Protein AF-A0A529FD80-F1 (afdb_monomer_lite)

Sequence (61 aa):
MSQSPYPAVASGPPRPSLILRPGQIALPSGIERYTVQGNGAVLLDVEAGDTVSVRNIEGGQ

Foldseek 3Di:
DDDDPDDDDDDDDPDDDDPDDDPPPDDPPPDDDDDADVVGDDDDDDDPPDDDDDDDDPDDD

Structure (mmCIF, N/CA/C/O backbone):
data_AF-A0A529FD80-F1
#
_entry.id   AF-A0A529FD80-F1
#
loop_
_atom_site.group_PDB
_atom_site.id
_atom_site.type_symbol
_atom_site.label_atom_id
_atom_site.label_alt_id
_atom_site.label_comp_id
_atom_site.label_asym_id
_atom_site.label_entity_id
_atom_site.label_seq_id
_atom_site.pdbx_PDB_ins_code
_atom_site.Cartn_x
_atom_site.Cartn_y
_atom_site.Cartn_z
_atom_site.occupancy
_atom_site.B_iso_or_equiv
_atom_site.auth_seq_id
_atom_site.auth_comp_id
_atom_site.auth_asym_id
_atom_site.auth_atom_id
_atom_site.pdbx_PDB_model_num
ATOM 1 N N . MET A 1 1 ? 46.481 34.582 -41.433 1.00 51.53 1 MET A N 1
ATOM 2 C CA . MET A 1 1 ? 46.164 33.642 -40.337 1.00 51.53 1 MET A CA 1
ATOM 3 C C . MET A 1 1 ? 45.193 32.616 -40.897 1.00 51.53 1 MET A C 1
ATOM 5 O O . MET A 1 1 ? 44.082 32.991 -41.240 1.00 51.53 1 MET A O 1
ATOM 9 N N . SER A 1 2 ? 45.655 31.388 -41.145 1.00 55.59 2 SER A N 1
ATOM 10 C CA . SER A 1 2 ? 44.851 30.343 -41.797 1.00 55.59 2 SER A CA 1
ATOM 11 C C . SER A 1 2 ? 43.830 29.788 -40.804 1.00 55.59 2 SER A C 1
ATOM 13 O O . SER A 1 2 ? 44.224 29.268 -39.761 1.00 55.59 2 SER A O 1
ATOM 15 N N . GLN A 1 3 ? 42.537 29.940 -41.093 1.00 68.75 3 GLN A N 1
ATOM 16 C CA . GLN A 1 3 ? 41.475 29.296 -40.323 1.00 68.75 3 GLN A CA 1
ATOM 17 C C . GLN A 1 3 ? 41.335 27.859 -40.826 1.00 68.75 3 GLN A C 1
ATOM 19 O O . GLN A 1 3 ? 41.039 27.634 -41.998 1.00 68.75 3 GLN A O 1
ATOM 24 N N . SER A 1 4 ? 41.612 26.891 -39.955 1.00 78.12 4 SER A N 1
ATOM 25 C CA . SER A 1 4 ? 41.448 25.471 -40.269 1.00 78.12 4 SER A CA 1
ATOM 26 C C . SER A 1 4 ? 39.977 25.182 -40.605 1.00 78.12 4 SER A C 1
ATOM 28 O O . SER A 1 4 ? 39.104 25.662 -39.881 1.00 78.12 4 SER A O 1
ATOM 30 N N . PRO A 1 5 ? 39.670 24.389 -41.650 1.00 84.19 5 PRO A N 1
ATOM 31 C CA . PRO A 1 5 ? 38.292 24.033 -42.000 1.00 84.19 5 PRO A CA 1
ATOM 32 C C . PRO A 1 5 ? 37.652 23.057 -40.999 1.00 84.19 5 PRO A C 1
ATOM 34 O O . PRO A 1 5 ? 36.487 22.696 -41.147 1.00 84.19 5 PRO A O 1
ATOM 37 N N . TYR A 1 6 ? 38.410 22.608 -39.996 1.00 78.69 6 TYR A N 1
ATOM 38 C CA . TYR A 1 6 ? 37.962 21.646 -39.001 1.00 78.69 6 TYR A CA 1
ATOM 39 C C . TYR A 1 6 ? 37.631 22.331 -37.671 1.00 78.69 6 TYR A C 1
ATOM 41 O O . TYR A 1 6 ? 38.371 23.223 -37.243 1.00 78.69 6 TYR A O 1
ATOM 49 N N . PRO A 1 7 ? 36.555 21.901 -36.986 1.00 79.19 7 PRO A N 1
ATOM 50 C CA . PRO A 1 7 ? 36.223 22.410 -35.664 1.00 79.19 7 PRO A CA 1
ATOM 51 C C . PRO A 1 7 ? 37.337 22.084 -34.665 1.00 79.19 7 PRO A C 1
ATOM 53 O O . PRO A 1 7 ? 38.012 21.059 -34.769 1.00 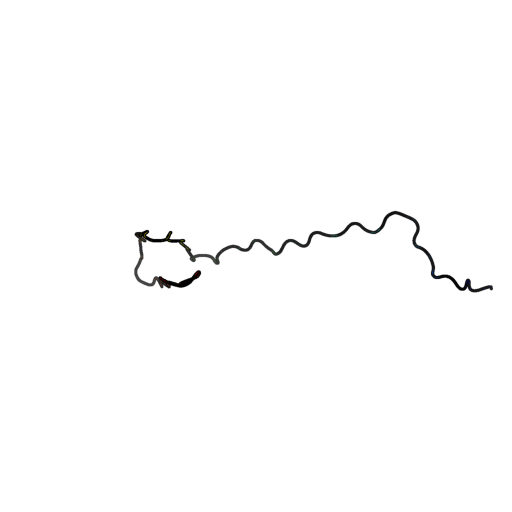79.19 7 PRO A O 1
ATOM 56 N N . ALA A 1 8 ? 37.513 22.953 -33.670 1.00 80.19 8 ALA A N 1
ATOM 57 C CA . ALA A 1 8 ? 38.437 22.699 -32.574 1.00 80.19 8 ALA A CA 1
ATOM 58 C C . ALA A 1 8 ? 38.006 21.433 -31.811 1.00 80.19 8 ALA A C 1
ATOM 60 O O . ALA A 1 8 ? 36.920 21.385 -31.233 1.00 80.19 8 ALA A O 1
ATOM 61 N N . VAL A 1 9 ? 38.855 20.403 -31.824 1.00 79.25 9 VAL A N 1
ATOM 62 C CA . VAL A 1 9 ? 38.619 19.151 -31.098 1.00 79.25 9 VAL A CA 1
ATOM 63 C C . VAL A 1 9 ? 39.119 19.314 -29.667 1.00 79.25 9 VAL A C 1
ATOM 65 O O . VAL A 1 9 ? 40.298 19.584 -29.443 1.00 79.25 9 VAL A O 1
ATOM 68 N N . ALA A 1 10 ? 38.231 19.131 -28.690 1.00 81.19 10 ALA A N 1
ATOM 69 C CA . ALA A 1 10 ? 38.629 19.037 -27.292 1.00 81.19 10 ALA A CA 1
ATOM 70 C C . ALA A 1 10 ? 39.346 17.698 -27.062 1.00 81.19 10 ALA A C 1
ATOM 72 O O . ALA A 1 10 ? 38.760 16.631 -27.242 1.00 81.19 10 ALA A O 1
ATOM 73 N N . SER A 1 11 ? 40.624 17.751 -26.690 1.00 82.88 11 SER A N 1
ATOM 74 C CA . SER A 1 11 ? 41.410 16.565 -26.350 1.00 82.88 11 SER A CA 1
ATOM 75 C C . SER A 1 11 ? 40.985 15.996 -24.998 1.00 82.88 11 SER A C 1
ATOM 77 O O . SER A 1 11 ? 40.860 16.744 -24.028 1.00 82.88 11 SER A O 1
ATOM 79 N N . GLY A 1 12 ? 40.857 14.674 -24.916 1.00 84.31 12 GLY A N 1
ATOM 80 C CA . GLY A 1 12 ? 40.553 13.959 -23.678 1.00 84.31 12 GLY A CA 1
ATOM 81 C C . GLY A 1 12 ? 39.269 13.135 -23.767 1.00 84.31 12 GLY A C 1
ATOM 82 O O . GLY A 1 12 ? 38.552 13.197 -24.768 1.00 84.31 12 GLY A O 1
ATOM 83 N N . PRO A 1 13 ? 38.989 12.316 -22.743 1.00 84.69 13 PRO A N 1
ATOM 84 C CA . PRO A 1 13 ? 37.766 11.532 -22.698 1.00 84.69 13 PRO A CA 1
ATOM 85 C C . PRO A 1 13 ? 36.533 12.453 -22.643 1.00 84.69 13 PRO A C 1
ATOM 87 O O . PRO A 1 13 ? 36.615 13.557 -22.095 1.00 84.69 13 PRO A O 1
ATOM 90 N N . PRO A 1 14 ? 35.377 12.012 -23.172 1.00 85.06 14 PRO A N 1
ATOM 91 C CA . PRO A 1 14 ? 34.125 12.743 -23.037 1.00 85.06 14 PRO A CA 1
ATOM 92 C C . PRO A 1 14 ? 33.833 13.085 -21.575 1.00 85.06 14 PRO A C 1
ATOM 94 O O . PRO A 1 14 ? 34.140 12.309 -20.667 1.00 85.06 14 PRO A O 1
ATOM 97 N N . ARG A 1 15 ? 33.196 14.238 -21.346 1.00 86.44 15 ARG A N 1
ATOM 98 C CA . ARG A 1 15 ? 32.727 14.610 -20.009 1.00 86.44 15 ARG A CA 1
ATOM 99 C C . ARG A 1 15 ? 31.827 13.487 -19.466 1.00 86.44 15 ARG A C 1
ATOM 101 O O . ARG A 1 15 ? 30.885 13.105 -20.163 1.00 86.44 15 ARG A O 1
ATOM 108 N N . PRO A 1 16 ? 32.073 12.981 -18.244 1.00 86.75 16 PRO A N 1
ATOM 109 C CA . PRO A 1 16 ? 31.249 11.925 -17.673 1.00 86.75 16 PRO A CA 1
ATOM 110 C C . PRO A 1 16 ? 29.798 12.393 -17.541 1.00 86.75 16 PRO A C 1
ATOM 112 O O . PRO A 1 16 ? 29.527 13.548 -17.196 1.00 86.75 16 PRO A O 1
ATOM 115 N N . SER A 1 17 ? 28.863 11.487 -17.819 1.00 91.06 17 SER A N 1
ATOM 116 C CA . SER A 1 17 ? 27.437 11.742 -17.638 1.00 91.06 17 SER A CA 1
ATOM 117 C C . SER A 1 17 ? 27.116 11.968 -16.161 1.00 91.06 17 SER A C 1
ATOM 119 O O . SER A 1 17 ? 27.650 11.291 -15.283 1.00 91.06 17 SER A O 1
ATOM 121 N N . LEU A 1 18 ? 26.207 12.903 -15.885 1.00 89.06 18 LEU A N 1
ATOM 122 C CA . LEU A 1 18 ? 25.668 13.114 -14.546 1.00 89.06 18 LEU A CA 1
ATOM 123 C C . LEU A 1 18 ? 24.377 12.304 -14.394 1.00 89.06 18 LEU A C 1
ATOM 125 O O . LEU A 1 18 ? 23.422 12.527 -15.137 1.00 89.06 18 LEU A O 1
ATOM 129 N N . ILE A 1 19 ? 24.330 11.386 -13.426 1.00 84.62 19 ILE A N 1
ATOM 130 C CA . ILE A 1 19 ? 23.082 10.701 -13.069 1.00 84.62 19 ILE A CA 1
ATOM 131 C C . ILE A 1 19 ? 22.228 11.684 -12.270 1.00 84.62 19 ILE A C 1
ATOM 133 O O . ILE A 1 19 ? 22.453 11.896 -11.078 1.00 84.62 19 ILE A O 1
ATOM 137 N N . LEU A 1 20 ? 21.238 12.278 -12.933 1.00 83.25 20 LEU A N 1
ATOM 138 C CA . LEU A 1 20 ? 20.187 13.032 -12.265 1.00 83.25 20 LEU A CA 1
ATOM 139 C C . LEU A 1 20 ? 19.229 12.030 -11.628 1.00 83.25 20 LEU A C 1
ATOM 141 O O . LEU A 1 20 ? 18.463 11.356 -12.312 1.00 83.25 20 LEU A O 1
ATOM 145 N N . ARG A 1 21 ? 19.300 11.906 -10.306 1.00 79.62 21 ARG A N 1
ATOM 146 C CA . ARG A 1 21 ? 18.276 11.192 -9.551 1.00 79.62 21 ARG A CA 1
ATOM 147 C C . ARG A 1 21 ? 17.129 12.176 -9.336 1.00 79.62 21 ARG A C 1
ATOM 149 O O . ARG A 1 21 ? 17.399 13.264 -8.820 1.00 79.62 21 ARG A O 1
ATOM 156 N N . PRO A 1 22 ? 15.881 11.838 -9.709 1.00 74.81 22 PRO A N 1
ATOM 157 C CA . PRO A 1 22 ? 14.736 12.547 -9.161 1.00 74.81 22 PRO A CA 1
ATOM 158 C C . PRO A 1 22 ? 14.924 12.609 -7.643 1.00 74.81 22 PRO A C 1
ATOM 160 O O . PRO A 1 22 ? 15.429 11.647 -7.053 1.00 74.81 22 PRO A O 1
ATOM 163 N N . GLY A 1 23 ? 14.585 13.738 -7.020 1.00 73.38 23 GLY A N 1
ATOM 164 C CA . GLY A 1 23 ? 14.587 13.825 -5.561 1.00 73.38 23 GLY A CA 1
ATOM 165 C C . GLY A 1 23 ? 13.824 12.646 -4.952 1.00 73.38 23 GLY A C 1
ATOM 166 O O . GLY A 1 23 ? 13.040 11.987 -5.636 1.00 73.38 23 GLY A O 1
ATOM 167 N N . GLN A 1 24 ? 14.075 12.353 -3.677 1.00 70.88 24 GLN A N 1
ATOM 168 C CA . GLN A 1 24 ? 13.422 11.243 -2.992 1.00 70.88 24 GLN A CA 1
ATOM 169 C C . GLN A 1 24 ? 11.903 11.341 -3.184 1.00 70.88 24 GLN A C 1
ATOM 171 O O . GLN A 1 24 ? 11.269 12.268 -2.684 1.00 70.88 24 GLN A O 1
ATOM 176 N N . ILE A 1 25 ? 11.334 10.412 -3.958 1.00 71.75 25 ILE A N 1
ATOM 177 C CA . ILE A 1 25 ? 9.890 10.310 -4.160 1.00 71.75 25 ILE A CA 1
ATOM 178 C C . ILE A 1 25 ? 9.342 9.720 -2.864 1.00 71.75 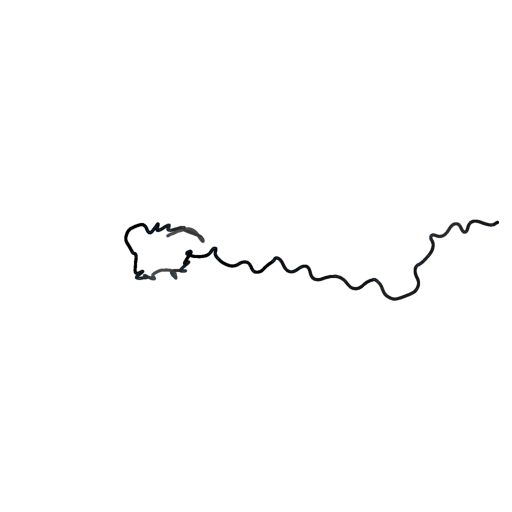25 ILE A C 1
ATOM 180 O O . ILE A 1 25 ? 9.220 8.507 -2.713 1.00 71.75 25 ILE A O 1
ATOM 184 N N . ALA A 1 26 ? 9.129 10.591 -1.885 1.00 79.12 26 ALA A N 1
ATOM 185 C CA . ALA A 1 26 ? 8.525 10.257 -0.611 1.00 79.12 26 ALA A CA 1
ATOM 186 C C . ALA A 1 26 ? 7.048 10.646 -0.633 1.00 79.12 26 ALA A C 1
ATOM 188 O O . ALA A 1 26 ? 6.633 11.562 -1.350 1.00 79.12 26 ALA A O 1
ATOM 189 N N . LEU A 1 27 ? 6.255 9.948 0.172 1.00 84.94 27 LEU A N 1
ATOM 190 C CA . LEU A 1 27 ? 4.915 10.416 0.482 1.00 84.94 27 LEU A CA 1
ATOM 191 C C . LEU A 1 27 ? 5.021 11.743 1.253 1.00 84.94 27 LEU A C 1
ATOM 193 O O . LEU A 1 27 ? 5.937 11.900 2.068 1.00 84.94 27 LEU A O 1
ATOM 197 N N . PRO A 1 28 ? 4.119 12.706 0.999 1.00 85.69 28 PRO A N 1
ATOM 198 C CA . PRO A 1 28 ? 3.975 13.874 1.855 1.00 85.69 28 PRO A CA 1
ATOM 199 C C . PRO A 1 28 ? 3.788 13.473 3.322 1.00 85.69 28 PRO A C 1
ATOM 201 O O . PRO A 1 28 ? 3.260 12.402 3.623 1.00 85.69 28 PRO A O 1
ATOM 204 N N . SER A 1 29 ? 4.200 14.351 4.236 1.00 86.56 29 SER A N 1
ATOM 205 C CA . SER A 1 29 ? 3.978 14.149 5.671 1.00 86.56 29 SER A CA 1
ATOM 206 C C . SER A 1 29 ? 2.493 13.929 5.963 1.00 86.56 29 SER A C 1
ATOM 208 O O . SER A 1 29 ? 1.654 14.662 5.441 1.00 86.56 29 SER A O 1
ATOM 210 N N . GLY A 1 30 ? 2.184 12.946 6.810 1.00 88.38 30 GLY A N 1
ATOM 211 C CA . GLY A 1 30 ? 0.806 12.592 7.166 1.00 88.38 30 GLY A CA 1
ATOM 212 C C . GLY A 1 30 ? 0.061 11.779 6.103 1.00 88.38 30 GLY A C 1
ATOM 213 O O . GLY A 1 30 ? -1.149 11.631 6.210 1.00 88.38 30 GLY A O 1
ATOM 214 N N . ILE A 1 31 ? 0.750 11.270 5.071 1.00 91.38 31 ILE A N 1
ATOM 215 C CA . ILE A 1 31 ? 0.154 10.346 4.101 1.00 91.38 31 ILE A CA 1
ATOM 216 C C . ILE A 1 31 ? 0.711 8.945 4.297 1.00 91.38 31 ILE A C 1
ATOM 218 O O . ILE A 1 31 ? 1.909 8.700 4.153 1.00 91.38 31 ILE A O 1
ATOM 222 N N . GLU A 1 32 ? -0.210 8.014 4.496 1.00 92.56 32 GLU A N 1
ATOM 223 C CA . GLU A 1 32 ? 0.053 6.585 4.501 1.00 92.56 32 GLU A CA 1
ATOM 224 C C . GLU A 1 32 ? -0.526 5.951 3.235 1.00 92.56 32 GLU A C 1
ATOM 226 O O . GLU A 1 32 ? -1.564 6.366 2.709 1.00 92.56 32 GLU A O 1
ATOM 231 N N . ARG A 1 33 ? 0.173 4.952 2.690 1.00 93.06 33 ARG A N 1
ATOM 232 C CA . ARG A 1 33 ? -0.288 4.209 1.516 1.00 93.06 33 ARG A CA 1
ATOM 233 C C . ARG A 1 33 ? -0.056 2.726 1.719 1.00 93.06 33 ARG A C 1
ATOM 235 O O . ARG A 1 33 ? 1.077 2.286 1.894 1.00 93.06 33 ARG A O 1
ATOM 242 N N . TYR A 1 34 ? -1.131 1.968 1.565 1.00 92.75 34 TYR A N 1
ATOM 243 C CA . TYR A 1 34 ? -1.139 0.520 1.690 1.00 92.75 34 TYR A CA 1
ATOM 244 C C . TYR A 1 34 ? -1.476 -0.111 0.341 1.00 92.75 34 TYR A C 1
ATOM 246 O O . TYR A 1 34 ? -2.344 0.377 -0.381 1.00 92.75 34 TYR A O 1
ATOM 254 N N . THR A 1 35 ? -0.774 -1.190 -0.005 1.00 92.44 35 THR A N 1
ATOM 255 C CA . THR A 1 35 ? -1.111 -2.019 -1.171 1.00 92.44 35 THR A CA 1
ATOM 256 C C . THR A 1 35 ? -1.814 -3.269 -0.674 1.00 92.44 35 THR A C 1
ATOM 258 O O . THR A 1 35 ? -1.230 -4.036 0.090 1.00 92.44 35 THR A O 1
ATOM 261 N N . VAL A 1 36 ? -3.050 -3.483 -1.117 1.00 91.94 36 VAL A N 1
ATOM 262 C CA . VAL A 1 36 ? -3.799 -4.709 -0.828 1.00 91.94 36 VAL A CA 1
ATOM 263 C C . VAL A 1 36 ? -3.586 -5.669 -1.988 1.00 91.94 36 VAL A C 1
ATOM 265 O O . VAL A 1 36 ? -3.840 -5.320 -3.137 1.00 91.94 36 VAL A O 1
ATOM 268 N N . GLN A 1 37 ? -3.071 -6.861 -1.693 1.00 89.88 37 GLN A N 1
ATOM 269 C CA . GLN A 1 37 ? -2.910 -7.904 -2.705 1.00 89.88 37 GLN A CA 1
ATOM 270 C C . GLN A 1 37 ? -4.281 -8.418 -3.161 1.00 89.88 37 GLN A C 1
ATOM 272 O O . GLN A 1 37 ? -5.257 -8.337 -2.415 1.00 89.88 37 GLN A O 1
ATOM 277 N N . GLY A 1 38 ? -4.358 -8.968 -4.375 1.00 89.00 38 GLY A N 1
ATOM 278 C CA . GLY A 1 38 ? -5.597 -9.556 -4.887 1.00 89.00 38 GLY A CA 1
ATOM 279 C C . GLY A 1 38 ? -6.154 -10.627 -3.942 1.00 89.00 38 GLY A C 1
ATOM 280 O O . GLY A 1 38 ? -5.399 -11.443 -3.415 1.00 89.00 38 GLY A O 1
ATOM 281 N N . ASN A 1 39 ? -7.476 -10.614 -3.723 1.00 88.94 39 ASN A N 1
ATOM 282 C CA . ASN A 1 39 ? -8.153 -11.455 -2.719 1.00 88.94 39 ASN A CA 1
ATOM 283 C C . ASN A 1 39 ? -7.627 -11.243 -1.278 1.00 88.94 39 ASN A C 1
ATOM 285 O O . ASN A 1 39 ? -7.689 -12.131 -0.431 1.00 88.94 39 ASN A O 1
ATOM 289 N N . GLY A 1 40 ? -7.058 -10.068 -1.011 1.00 90.38 40 GLY A N 1
ATOM 290 C CA . GLY A 1 40 ? -6.581 -9.652 0.299 1.00 90.38 40 GLY A CA 1
ATOM 291 C C . GLY A 1 40 ? -7.553 -8.711 1.005 1.00 90.38 40 GLY A C 1
ATOM 292 O O . GLY A 1 40 ? -8.497 -8.183 0.420 1.00 90.38 40 GLY A O 1
ATOM 293 N N . ALA A 1 41 ? -7.271 -8.467 2.280 1.00 93.81 41 ALA A N 1
ATOM 294 C CA . ALA A 1 41 ? -7.936 -7.460 3.092 1.00 93.81 41 ALA A CA 1
ATOM 295 C C . ALA A 1 41 ? -6.901 -6.761 3.978 1.00 93.81 41 ALA A C 1
ATOM 297 O O . ALA A 1 41 ? -5.850 -7.327 4.286 1.00 93.81 41 ALA A O 1
ATOM 298 N N . VAL A 1 42 ? -7.202 -5.533 4.390 1.00 94.50 42 VAL A N 1
ATOM 299 C CA . VAL A 1 42 ? -6.373 -4.755 5.314 1.00 94.50 42 VAL A CA 1
ATOM 300 C C . VAL A 1 42 ? -7.267 -4.063 6.335 1.00 94.50 42 VAL A C 1
ATOM 302 O O . VAL A 1 42 ? -8.373 -3.638 6.002 1.00 94.50 42 VAL A O 1
ATOM 305 N N . LEU A 1 43 ? -6.783 -3.964 7.570 1.00 96.19 43 LEU A N 1
ATOM 306 C CA . LEU A 1 43 ? -7.375 -3.145 8.620 1.00 96.19 43 LEU A CA 1
ATOM 307 C C . LEU A 1 43 ? -6.468 -1.934 8.836 1.00 96.19 43 LEU A C 1
ATOM 309 O O . LEU A 1 43 ? -5.254 -2.098 8.947 1.00 96.19 43 LEU A O 1
ATOM 313 N N . LEU A 1 44 ? -7.063 -0.745 8.858 1.00 94.25 44 LEU A N 1
ATOM 314 C CA . LEU A 1 44 ? -6.374 0.523 9.069 1.00 94.25 44 LEU A CA 1
ATOM 315 C C . LEU A 1 44 ? -7.015 1.212 10.270 1.00 94.25 44 LEU A C 1
ATOM 317 O O . LEU A 1 44 ? -8.242 1.324 10.315 1.00 94.25 44 LEU A O 1
ATOM 321 N N . ASP A 1 45 ? -6.193 1.666 11.209 1.00 95.25 45 ASP A N 1
ATOM 322 C CA . ASP A 1 45 ? -6.648 2.577 12.254 1.00 95.25 45 ASP A CA 1
ATOM 323 C C . ASP A 1 45 ? -6.839 3.968 11.639 1.00 95.25 45 ASP A C 1
ATOM 325 O O . ASP A 1 45 ? -6.035 4.411 10.820 1.00 95.25 45 ASP A O 1
ATOM 329 N N . VAL A 1 46 ? -7.936 4.633 11.994 1.00 94.12 46 VAL A N 1
ATOM 330 C CA . VAL A 1 46 ? -8.296 5.960 11.478 1.00 94.12 46 VAL A CA 1
ATOM 331 C C . VAL A 1 46 ? -8.842 6.809 12.612 1.00 94.12 46 VAL A C 1
ATOM 333 O O . VAL A 1 46 ? -9.681 6.351 13.394 1.00 94.12 46 VAL A O 1
ATOM 336 N N . GLU A 1 47 ? -8.388 8.052 12.679 1.00 95.81 47 GLU A N 1
ATOM 337 C CA . GLU A 1 47 ? -8.808 9.029 13.673 1.00 95.81 47 GLU A CA 1
ATOM 338 C C . GLU A 1 47 ? -9.816 10.032 13.088 1.00 95.81 47 GLU A C 1
ATOM 340 O O . GLU A 1 47 ? -10.038 10.149 11.878 1.00 95.81 47 GLU A O 1
ATOM 345 N N . ALA A 1 48 ? -10.491 10.770 13.971 1.00 96.81 48 ALA A N 1
ATOM 346 C CA . ALA A 1 48 ? -1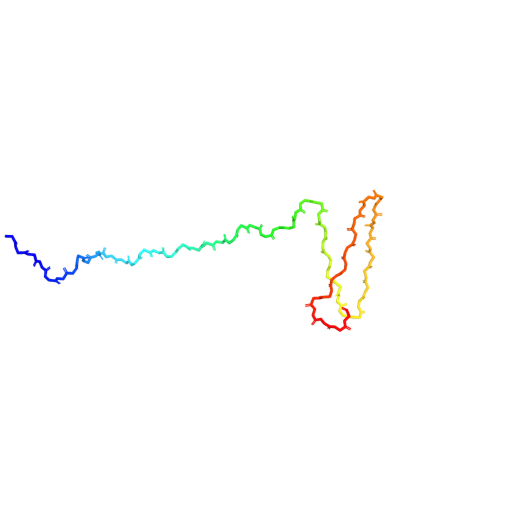1.451 11.780 13.550 1.00 96.81 48 ALA A CA 1
ATOM 347 C C . ALA A 1 48 ? -10.743 12.919 12.796 1.00 96.81 48 ALA A C 1
ATOM 349 O O . ALA A 1 48 ? -9.905 13.618 13.358 1.00 96.81 48 ALA A O 1
ATOM 350 N N . GLY A 1 49 ? -11.146 13.141 11.543 1.00 94.81 49 GLY A N 1
ATOM 351 C CA . GLY A 1 49 ? -10.549 14.148 10.659 1.00 94.81 49 GLY A CA 1
ATOM 352 C C . GLY A 1 49 ? -9.700 13.558 9.532 1.00 94.81 49 GLY A C 1
ATOM 353 O O . GLY A 1 49 ? -9.395 14.278 8.579 1.00 94.81 49 GLY A O 1
ATOM 354 N N . ASP A 1 50 ? -9.393 12.262 9.584 1.00 95.00 50 ASP A N 1
ATOM 355 C CA . ASP A 1 50 ? -8.661 11.584 8.519 1.00 95.00 50 ASP A CA 1
ATOM 356 C C . ASP A 1 50 ? -9.494 11.436 7.243 1.00 95.00 50 ASP A C 1
ATOM 358 O O . ASP A 1 50 ? -10.726 11.362 7.255 1.00 95.00 50 ASP A O 1
ATOM 362 N N . THR A 1 51 ? -8.802 11.374 6.106 1.00 95.44 51 THR A N 1
ATOM 363 C CA . THR A 1 51 ? -9.420 11.139 4.797 1.00 95.44 51 THR A CA 1
ATOM 364 C C . THR A 1 51 ? -8.859 9.872 4.172 1.00 95.44 51 THR A C 1
ATOM 366 O O . THR A 1 51 ? -7.664 9.776 3.903 1.00 95.44 51 THR A O 1
ATOM 369 N N . VAL A 1 52 ? -9.744 8.922 3.866 1.00 95.00 52 VAL A N 1
ATOM 370 C CA . VAL A 1 52 ? -9.384 7.655 3.221 1.00 95.00 52 VAL A CA 1
A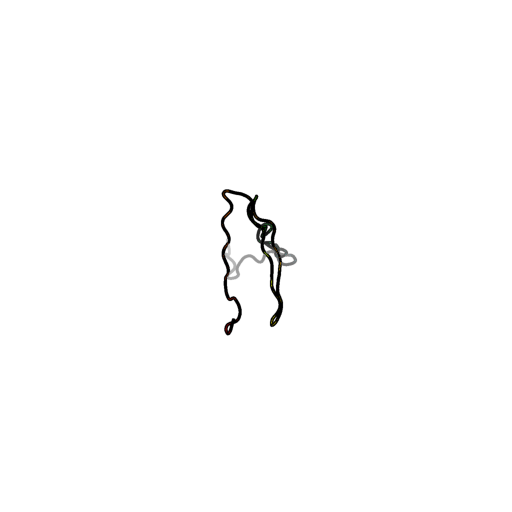TOM 371 C C . VAL A 1 52 ? -9.758 7.697 1.743 1.00 95.00 52 VAL A C 1
ATOM 373 O O . VAL A 1 52 ? -10.869 8.081 1.379 1.00 95.00 52 VAL A O 1
ATOM 376 N N . SER A 1 53 ? -8.836 7.266 0.879 1.00 94.50 53 SER A N 1
ATOM 377 C CA . SER A 1 53 ? -9.102 7.080 -0.550 1.00 94.50 53 SER A CA 1
ATOM 378 C C . SER A 1 53 ? -8.661 5.693 -1.005 1.00 94.50 53 SER A C 1
ATOM 380 O O . SER A 1 53 ? -7.588 5.220 -0.635 1.00 94.50 53 SER A O 1
ATOM 382 N N . VAL A 1 54 ? -9.495 5.046 -1.820 1.00 93.19 54 VAL A N 1
ATOM 383 C CA . VAL A 1 54 ? -9.209 3.739 -2.422 1.00 93.19 54 VAL A CA 1
ATOM 384 C C . VAL A 1 54 ? -9.111 3.922 -3.927 1.00 93.19 54 VAL A C 1
ATOM 386 O O . VAL A 1 54 ? -9.978 4.542 -4.544 1.00 93.19 54 VAL A O 1
ATOM 389 N N . ARG A 1 55 ? -8.038 3.400 -4.525 1.00 91.31 55 ARG A N 1
ATOM 390 C CA . ARG A 1 55 ? -7.808 3.480 -5.966 1.00 91.31 55 ARG A CA 1
ATOM 391 C C . ARG A 1 55 ? -7.459 2.111 -6.519 1.00 91.31 55 ARG A C 1
ATOM 393 O O . ARG A 1 55 ? -6.469 1.514 -6.112 1.00 91.31 55 ARG A O 1
ATOM 400 N N . ASN A 1 56 ? -8.228 1.688 -7.512 1.00 89.56 56 ASN A N 1
ATOM 401 C CA . ASN A 1 56 ? -7.882 0.552 -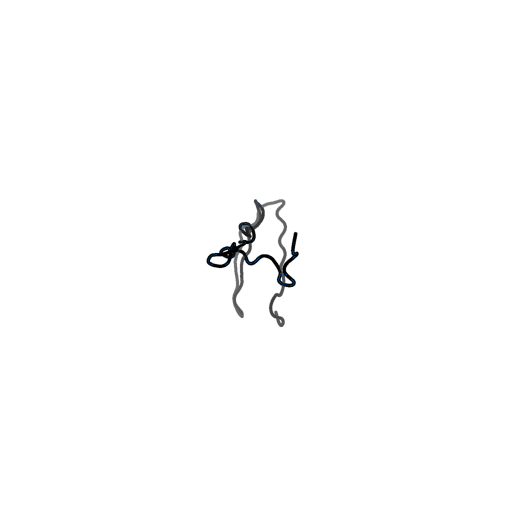8.344 1.00 89.56 56 ASN A CA 1
ATOM 402 C C . ASN A 1 56 ? -6.732 0.949 -9.291 1.00 89.56 56 ASN A C 1
ATOM 404 O O . ASN A 1 56 ? -6.848 1.919 -10.048 1.00 89.56 56 ASN A O 1
ATOM 408 N N . ILE A 1 57 ? -5.608 0.238 -9.193 1.00 86.75 57 ILE A N 1
ATOM 409 C CA . ILE A 1 57 ? -4.379 0.518 -9.953 1.00 86.75 57 ILE A CA 1
ATOM 410 C C . ILE A 1 57 ? -4.130 -0.457 -11.113 1.00 86.75 57 ILE A C 1
ATOM 412 O O . ILE A 1 57 ? -3.376 -0.106 -12.016 1.00 86.75 57 ILE A O 1
ATOM 416 N N . GLU A 1 58 ? -4.758 -1.636 -11.114 1.00 79.50 58 GLU A N 1
ATOM 417 C CA . GLU A 1 58 ? -4.527 -2.696 -12.116 1.00 79.50 58 GLU A CA 1
ATOM 418 C C . GLU A 1 58 ? -5.760 -2.973 -12.998 1.00 79.50 58 GLU A C 1
ATOM 420 O O . GLU A 1 58 ? -5.618 -3.246 -14.188 1.00 79.50 58 GLU A O 1
ATOM 425 N N . GLY A 1 59 ? -6.968 -2.827 -12.448 1.00 68.00 59 GLY A N 1
ATOM 426 C CA . GLY A 1 59 ? -8.253 -3.114 -13.085 1.00 68.00 59 GLY A CA 1
ATOM 427 C C . GLY A 1 59 ? -8.877 -4.419 -12.580 1.00 68.00 59 GLY A C 1
ATOM 428 O O . GLY A 1 59 ? -8.208 -5.437 -12.458 1.00 68.00 59 GLY A O 1
ATOM 429 N N . GLY A 1 60 ? -10.183 -4.400 -12.291 1.00 65.81 60 GLY A N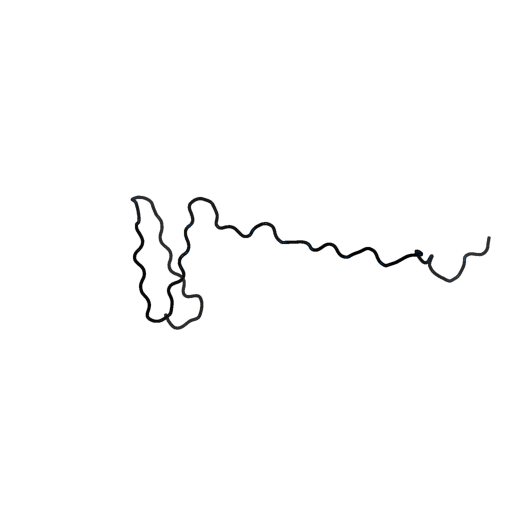 1
ATOM 430 C CA . GLY A 1 60 ? -10.959 -5.602 -11.946 1.00 65.81 60 GLY A CA 1
ATOM 431 C C . GLY A 1 60 ? -11.391 -5.732 -10.484 1.00 65.81 60 GLY A C 1
ATOM 432 O O . GLY A 1 60 ? -12.346 -6.462 -10.240 1.00 65.81 60 GLY A O 1
ATOM 433 N N . GLN A 1 61 ? -10.760 -5.007 -9.551 1.00 55.28 61 GLN A N 1
ATOM 434 C CA . GLN A 1 61 ? -11.229 -4.735 -8.179 1.00 55.28 61 GLN A CA 1
ATOM 435 C C . GLN A 1 61 ? -10.739 -3.357 -7.734 1.00 55.28 61 GLN A C 1
ATOM 437 O O . GLN A 1 61 ? -9.507 -3.162 -7.705 1.00 55.28 61 GLN A O 1
#

Secondary structure (DSSP, 8-state):
-PPPSSPPPPPSSPPPPP--PPP--PPPTT----PPPTT--------TT-------SSS--

pLDDT: mean 84.71, std 10.42, range [51.53, 96.81]

Radius of gyration: 27.18 Å; chains: 1; bounding box: 58×45×56 Å